Protein AF-A0A257AEK7-F1 (afdb_monomer_lite)

Structure (mmCIF, N/CA/C/O backbone):
data_AF-A0A257AEK7-F1
#
_entry.id   AF-A0A257AEK7-F1
#
loop_
_atom_site.group_PDB
_atom_site.id
_atom_site.type_symbol
_atom_site.label_atom_id
_atom_site.label_alt_id
_atom_site.label_comp_id
_atom_site.label_asym_id
_atom_site.label_entity_id
_atom_site.label_seq_id
_atom_site.pdbx_PDB_ins_code
_atom_site.Cartn_x
_atom_site.Cartn_y
_atom_site.Cartn_z
_atom_site.occupancy
_atom_site.B_iso_or_equiv
_atom_site.auth_seq_id
_atom_site.auth_comp_id
_atom_site.auth_asym_id
_atom_site.auth_atom_id
_atom_site.pdbx_PDB_model_num
ATOM 1 N N . MET A 1 1 ? -19.023 12.090 63.542 1.00 35.06 1 MET A N 1
ATOM 2 C CA . MET A 1 1 ? -19.503 11.830 62.171 1.00 35.06 1 MET A CA 1
ATOM 3 C C . MET A 1 1 ? -18.364 12.236 61.252 1.00 35.06 1 MET A C 1
ATOM 5 O O . MET A 1 1 ? -18.124 13.421 61.085 1.00 35.06 1 MET A O 1
ATOM 9 N N . ASP A 1 2 ? -17.548 11.264 60.850 1.00 31.89 2 ASP A N 1
ATOM 10 C CA . ASP A 1 2 ? -16.246 11.489 60.212 1.00 31.89 2 ASP A CA 1
ATOM 11 C C . ASP A 1 2 ? -16.423 11.431 58.687 1.00 31.89 2 ASP A C 1
ATOM 13 O O . ASP A 1 2 ? -16.509 10.355 58.096 1.00 31.89 2 ASP A O 1
ATOM 17 N N . LEU A 1 3 ? -16.593 12.597 58.059 1.00 28.58 3 LEU A N 1
ATOM 18 C CA . LEU A 1 3 ? -16.680 12.725 56.603 1.00 28.58 3 LEU A CA 1
ATOM 19 C C . LEU A 1 3 ? -15.261 12.710 56.028 1.00 28.58 3 LEU A C 1
ATOM 21 O O . LEU A 1 3 ? -14.618 13.749 55.886 1.00 28.58 3 LEU A O 1
ATOM 25 N N . ARG A 1 4 ? -14.765 11.518 55.683 1.00 31.47 4 ARG A N 1
ATOM 26 C CA . ARG A 1 4 ? -13.506 11.377 54.944 1.00 31.47 4 ARG A CA 1
ATOM 27 C C . ARG A 1 4 ? -13.743 11.622 53.458 1.00 31.47 4 ARG A C 1
ATOM 29 O O . ARG A 1 4 ? -14.285 10.772 52.755 1.00 31.47 4 ARG A O 1
ATOM 36 N N . TYR A 1 5 ? -13.301 12.779 52.978 1.00 42.50 5 TYR A N 1
ATOM 37 C CA . TYR A 1 5 ? -13.168 13.048 51.551 1.00 42.50 5 TYR A CA 1
ATOM 38 C C . TYR A 1 5 ? -12.008 12.217 50.990 1.00 42.50 5 TYR A C 1
ATOM 40 O O . TYR A 1 5 ? -10.838 12.501 51.243 1.00 42.50 5 TYR A O 1
ATOM 48 N N . VAL A 1 6 ? -12.332 11.166 50.240 1.00 44.56 6 VAL A N 1
ATOM 49 C CA . VAL A 1 6 ? -11.357 10.395 49.465 1.00 44.56 6 VAL A CA 1
ATOM 50 C C . VAL A 1 6 ? -11.490 10.852 48.021 1.00 44.56 6 VAL A C 1
ATOM 52 O O . VAL A 1 6 ? -12.466 10.504 47.367 1.00 44.56 6 VAL A O 1
ATOM 55 N N . SER A 1 7 ? -10.527 11.635 47.525 1.00 41.44 7 SER A N 1
ATOM 56 C CA . SER A 1 7 ? -10.420 11.933 46.090 1.00 41.44 7 SER A CA 1
ATOM 57 C C . SER A 1 7 ? -10.149 10.616 45.355 1.00 41.44 7 SER A C 1
ATOM 59 O O . SER A 1 7 ? -9.045 10.070 45.486 1.00 41.44 7 SER A O 1
ATOM 61 N N . PRO A 1 8 ? -11.127 10.022 44.651 1.00 50.75 8 PRO A N 1
ATOM 62 C CA . PRO A 1 8 ? -10.950 8.683 44.145 1.00 50.75 8 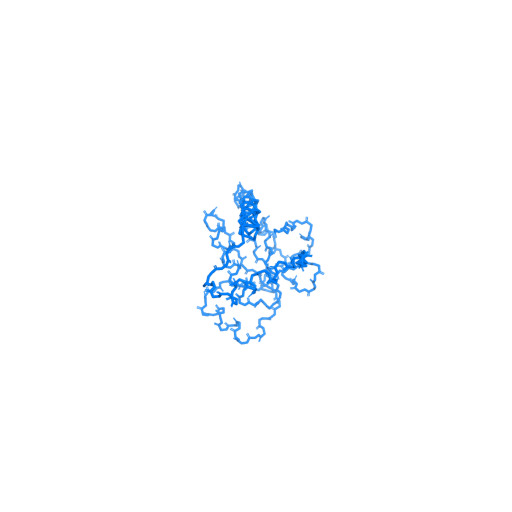PRO A CA 1
ATOM 63 C C . PRO A 1 8 ? -10.257 8.759 42.788 1.00 50.75 8 PRO A C 1
ATOM 65 O O . PRO A 1 8 ? -10.665 9.477 41.876 1.00 50.75 8 PRO A O 1
ATOM 68 N N . SER A 1 9 ? -9.201 7.968 42.630 1.00 61.03 9 SER A N 1
ATOM 69 C CA . SER A 1 9 ? -8.634 7.662 41.318 1.00 61.03 9 SER A CA 1
ATOM 70 C C . SER A 1 9 ? -9.755 7.108 40.423 1.00 61.03 9 SER A C 1
ATOM 72 O O . SER A 1 9 ? -10.498 6.238 40.874 1.00 61.03 9 SER A O 1
ATOM 74 N N . ARG A 1 10 ? -9.867 7.569 39.165 1.00 62.06 10 ARG A N 1
ATOM 75 C CA . ARG A 1 10 ? -10.981 7.271 38.228 1.00 62.06 10 ARG A CA 1
ATOM 76 C C . ARG A 1 10 ? -11.423 5.793 38.184 1.00 62.06 10 ARG A C 1
ATOM 78 O O . ARG A 1 10 ? -12.615 5.526 38.101 1.00 62.06 10 ARG A O 1
ATOM 85 N N . LYS A 1 11 ? -10.490 4.839 38.320 1.00 61.19 11 LYS A N 1
ATOM 86 C CA . LYS A 1 11 ? -10.780 3.391 38.400 1.00 61.19 11 LYS A CA 1
ATOM 87 C C . LYS A 1 11 ? -11.615 2.982 39.623 1.00 61.19 11 LYS A C 1
ATOM 89 O O . LYS A 1 11 ? -12.524 2.174 39.482 1.00 61.19 11 LYS A O 1
ATOM 94 N N . ARG A 1 12 ? -11.360 3.563 40.802 1.00 68.56 12 ARG A N 1
ATOM 95 C CA . ARG A 1 12 ? -12.003 3.151 42.065 1.00 68.56 12 ARG A CA 1
ATOM 96 C C . ARG A 1 12 ? -13.488 3.497 42.119 1.00 68.56 12 ARG A C 1
ATOM 98 O O . ARG A 1 12 ? -14.249 2.756 42.722 1.00 68.56 12 ARG A O 1
ATOM 105 N N . VAL A 1 13 ? -13.906 4.601 41.494 1.00 73.44 13 VAL A N 1
ATOM 106 C CA . VAL A 1 13 ? -1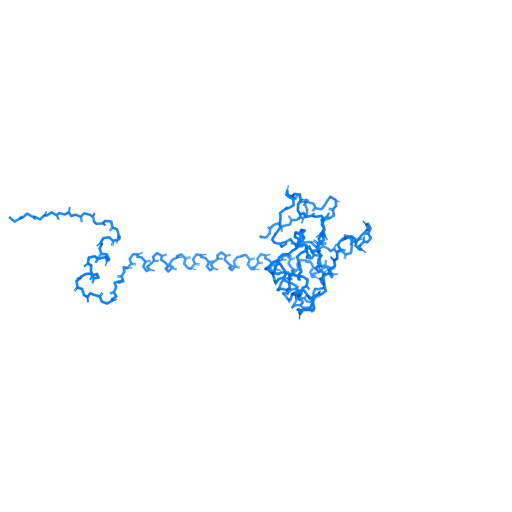5.328 5.002 41.458 1.00 73.44 13 VAL A CA 1
ATOM 107 C C . VAL A 1 13 ? -16.143 4.018 40.634 1.00 73.44 13 VAL A C 1
ATOM 109 O O . VAL A 1 13 ? -17.210 3.590 41.054 1.00 73.44 13 VAL A O 1
ATOM 112 N N . ARG A 1 14 ? -15.619 3.639 39.468 1.00 70.62 14 ARG A N 1
ATOM 113 C CA . ARG A 1 14 ? -16.290 2.720 38.552 1.00 70.62 14 ARG A CA 1
ATOM 114 C C . ARG A 1 14 ? -16.425 1.323 39.156 1.00 70.62 14 ARG A C 1
ATOM 116 O O . ARG A 1 14 ? -17.490 0.726 39.077 1.00 70.62 14 ARG A O 1
ATOM 123 N N . GLU A 1 15 ? -15.372 0.849 39.810 1.00 74.94 15 GLU A N 1
ATOM 124 C CA . GLU A 1 15 ? -15.345 -0.441 40.505 1.00 74.94 15 GLU A CA 1
ATOM 125 C C . GLU A 1 15 ? -16.268 -0.451 41.738 1.00 74.94 15 GLU A C 1
ATOM 127 O O . GLU A 1 15 ? -17.007 -1.405 41.956 1.00 74.94 15 GLU A O 1
ATOM 132 N N . TYR A 1 16 ? -16.313 0.650 42.496 1.00 76.44 16 TYR A N 1
ATOM 133 C CA . TYR A 1 16 ? -17.238 0.821 43.620 1.00 76.44 16 TYR A CA 1
ATOM 134 C C . TYR A 1 16 ? -18.711 0.823 43.184 1.00 76.44 16 TYR A C 1
ATOM 136 O O . TYR A 1 16 ? -19.527 0.137 43.794 1.00 76.44 16 TYR A O 1
ATOM 144 N N . LEU A 1 17 ? -19.051 1.558 42.120 1.00 75.81 17 LEU A N 1
ATOM 145 C CA . LEU A 1 17 ? -20.417 1.606 41.586 1.00 75.81 17 LEU A CA 1
ATOM 146 C C . LEU A 1 17 ? -20.831 0.270 40.948 1.00 75.81 17 LEU A C 1
ATOM 148 O O . LEU A 1 17 ? -21.966 -0.158 41.133 1.00 75.81 17 LEU A O 1
ATOM 152 N N . GLY A 1 18 ? -19.908 -0.433 40.282 1.00 75.81 18 GLY A N 1
ATOM 153 C CA . GLY A 1 18 ? -20.148 -1.802 39.812 1.00 75.81 18 GLY A CA 1
ATOM 154 C C . GLY A 1 18 ? -20.449 -2.769 40.964 1.00 75.81 18 GLY A C 1
ATOM 155 O O . GLY A 1 18 ? -21.414 -3.524 40.902 1.00 75.81 18 GLY A O 1
ATOM 156 N N . ASN A 1 19 ? -19.702 -2.677 42.070 1.00 79.69 19 ASN A N 1
ATOM 157 C CA . ASN A 1 19 ? -19.928 -3.494 43.271 1.00 79.69 19 ASN A CA 1
ATOM 158 C C . ASN A 1 19 ? -21.229 -3.159 44.026 1.00 79.69 19 ASN A C 1
ATOM 160 O O . ASN A 1 19 ? -21.676 -3.957 44.846 1.00 79.69 19 ASN A O 1
ATOM 164 N N . LEU A 1 20 ? -21.848 -2.005 43.756 1.00 84.06 20 LEU A N 1
ATOM 165 C CA . LEU A 1 20 ? -23.174 -1.634 44.266 1.00 84.06 20 LEU A CA 1
ATOM 166 C C . LEU A 1 20 ? -24.327 -2.202 43.418 1.00 84.06 20 LEU A C 1
ATOM 168 O O . LEU A 1 20 ? -25.488 -1.923 43.711 1.00 84.06 20 LEU A O 1
ATOM 172 N N . GLY A 1 21 ? -24.023 -3.004 42.392 1.00 80.12 21 GLY A N 1
ATOM 173 C CA . GLY A 1 21 ? -25.020 -3.632 41.525 1.00 80.12 21 GLY A CA 1
ATOM 174 C C . GLY A 1 21 ? -25.441 -2.772 40.334 1.00 80.12 21 GLY A C 1
ATOM 175 O O . GLY A 1 21 ? -26.484 -3.033 39.746 1.00 80.12 21 GLY A O 1
ATOM 176 N N . CYS A 1 22 ? -24.672 -1.739 39.969 1.00 79.38 22 CYS A N 1
ATOM 177 C CA . CYS A 1 22 ? -24.900 -1.035 38.708 1.00 79.38 22 CYS A CA 1
ATOM 178 C C . CYS A 1 22 ? -24.446 -1.900 37.522 1.00 79.38 22 CYS A C 1
ATOM 180 O O . CYS A 1 22 ? -23.261 -2.215 37.415 1.00 79.38 22 CYS A O 1
ATOM 182 N N . ASP A 1 23 ? -25.356 -2.202 36.592 1.00 77.06 23 ASP A N 1
ATOM 183 C CA . ASP A 1 23 ? -25.047 -2.983 35.382 1.00 77.06 23 ASP A CA 1
ATOM 184 C C . ASP A 1 23 ? -24.141 -2.226 34.394 1.00 77.06 23 ASP A C 1
ATOM 186 O O . ASP A 1 23 ? -23.308 -2.817 33.707 1.00 77.06 23 ASP A O 1
ATOM 190 N N . VAL A 1 24 ? -24.282 -0.896 34.324 1.00 75.06 24 VAL A N 1
ATOM 191 C CA . VAL A 1 24 ? -23.479 -0.017 33.464 1.00 75.06 24 VAL A CA 1
ATOM 192 C C . VAL A 1 24 ? -23.115 1.250 34.229 1.00 75.06 24 VAL A C 1
ATOM 194 O O . VAL A 1 24 ? -23.974 1.921 34.798 1.00 75.06 24 VAL A O 1
ATOM 197 N N . VAL A 1 25 ? -21.834 1.615 34.203 1.00 77.88 25 VAL A N 1
ATOM 198 C CA . VAL A 1 25 ? -21.332 2.861 34.791 1.00 77.88 25 VAL A CA 1
ATOM 199 C C . VAL A 1 25 ? -20.781 3.740 33.674 1.00 77.88 25 VAL A C 1
ATOM 201 O O . VAL A 1 25 ? -19.741 3.432 33.096 1.00 77.88 25 VAL A O 1
ATOM 204 N N . ILE A 1 26 ? -21.473 4.843 33.379 1.00 77.25 26 ILE A N 1
ATOM 205 C CA . ILE A 1 26 ? -21.053 5.831 32.378 1.00 77.25 26 ILE A CA 1
ATOM 206 C C . ILE A 1 26 ? -20.441 7.028 33.102 1.00 77.25 26 ILE A C 1
ATOM 208 O O . ILE A 1 26 ? -21.120 7.751 33.830 1.00 77.25 26 ILE A O 1
ATOM 212 N N . SER A 1 27 ? -19.150 7.269 32.885 1.00 80.12 27 SER A N 1
ATOM 213 C CA . SER A 1 27 ? -18.504 8.501 33.333 1.00 80.12 27 SER A CA 1
ATOM 214 C C . SER A 1 27 ? -18.662 9.567 32.256 1.00 80.12 27 SER A C 1
ATOM 216 O O . SER A 1 27 ? -18.177 9.397 31.137 1.00 80.12 27 SER A O 1
ATOM 218 N N . ALA A 1 28 ? -19.298 10.693 32.593 1.00 82.69 28 ALA A N 1
ATOM 219 C CA . ALA A 1 28 ? -19.435 11.823 31.672 1.00 82.69 28 ALA A CA 1
ATOM 220 C C . ALA A 1 28 ? -18.065 12.318 31.183 1.00 82.69 28 ALA A C 1
ATOM 222 O O . ALA A 1 28 ? -17.885 12.588 30.001 1.00 82.69 28 ALA A O 1
ATOM 223 N N . SER A 1 29 ? -17.073 12.365 32.078 1.00 82.81 29 SER A N 1
ATOM 224 C CA . SER A 1 29 ? -15.710 12.774 31.724 1.00 82.81 29 SER A CA 1
ATOM 225 C C . SER A 1 29 ? -14.995 11.774 30.805 1.00 82.81 29 SER A C 1
ATOM 227 O O . SER A 1 29 ? -14.256 12.197 29.922 1.00 8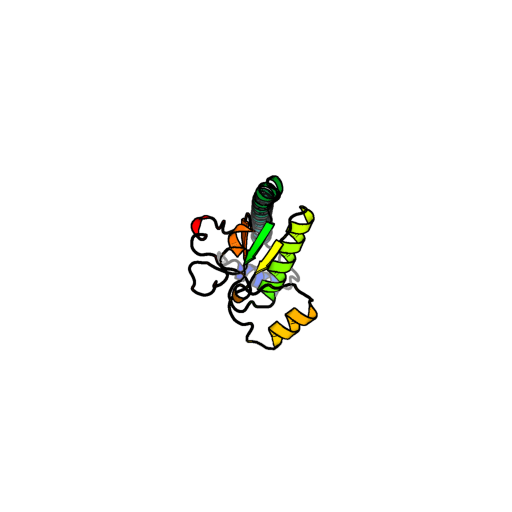2.81 29 SER A O 1
ATOM 229 N N . GLU A 1 30 ? -15.224 10.468 30.978 1.00 80.56 30 GLU A N 1
ATOM 230 C CA . GLU A 1 30 ? -14.637 9.408 30.140 1.00 80.56 30 GLU A CA 1
ATOM 231 C C . GLU A 1 30 ? -15.297 9.396 28.761 1.00 80.56 30 GLU A C 1
ATOM 233 O O . GLU A 1 30 ? -14.611 9.516 27.753 1.00 80.56 30 GLU A O 1
ATOM 238 N N . THR A 1 31 ? -16.630 9.402 28.726 1.00 86.81 31 THR A N 1
ATOM 239 C CA . THR A 1 31 ? -17.424 9.422 27.489 1.00 86.81 31 THR A CA 1
ATOM 240 C C . THR A 1 31 ? -17.125 10.665 26.657 1.00 86.81 31 THR A C 1
ATOM 242 O O . THR A 1 31 ? -16.919 10.567 25.450 1.00 86.81 31 THR A O 1
ATOM 245 N N . LEU A 1 32 ? -17.046 11.837 27.299 1.00 91.12 32 LEU A N 1
ATOM 246 C CA . LEU A 1 32 ? -16.673 13.075 26.620 1.00 91.12 32 LEU A CA 1
ATOM 247 C C . LEU A 1 32 ? -15.234 13.014 26.099 1.00 91.12 32 LEU A C 1
ATOM 249 O O . LEU A 1 32 ? -14.991 13.424 24.970 1.00 91.12 32 LEU A O 1
ATOM 253 N N . SER A 1 33 ? -14.293 12.479 26.884 1.00 92.62 33 SER A N 1
ATOM 254 C CA . SER A 1 33 ? -12.901 12.328 26.440 1.00 92.62 33 SER A CA 1
ATOM 255 C C . SER A 1 33 ? -12.804 11.412 25.221 1.00 92.62 33 SER A C 1
ATOM 257 O O . SER A 1 33 ? -12.164 11.778 24.243 1.00 92.62 33 SER A O 1
ATOM 259 N N . GLU A 1 34 ? -13.477 10.259 25.233 1.00 88.81 34 GLU A N 1
ATOM 260 C CA . GLU A 1 34 ? -13.497 9.340 24.092 1.00 88.81 34 GLU A CA 1
ATOM 261 C C . GLU A 1 34 ? -14.184 9.942 22.862 1.00 88.81 34 GLU A C 1
ATOM 263 O O . GLU A 1 34 ? -13.735 9.726 21.740 1.00 88.81 34 GLU A O 1
ATOM 268 N N . ALA A 1 35 ? -15.279 10.684 23.045 1.00 92.19 35 ALA A N 1
ATOM 269 C CA . ALA A 1 35 ? -15.956 11.364 21.944 1.00 92.19 35 ALA A CA 1
ATOM 270 C C . ALA A 1 35 ? -15.050 12.429 21.309 1.00 92.19 35 ALA A C 1
ATOM 272 O O . ALA A 1 35 ? -14.916 12.476 20.088 1.00 92.19 35 ALA A O 1
ATOM 273 N N . VAL A 1 36 ? -14.375 13.237 22.133 1.00 95.12 36 VAL A N 1
ATOM 274 C CA . VAL A 1 36 ? -13.406 14.234 21.659 1.00 95.12 36 VAL A CA 1
ATOM 275 C C . VAL A 1 36 ? -12.234 13.560 20.946 1.00 95.12 36 VAL A C 1
ATOM 277 O O . VAL A 1 36 ? -11.866 14.002 19.861 1.00 95.12 36 VAL A O 1
ATOM 280 N N . LEU A 1 37 ? -11.670 12.482 21.504 1.00 94.44 37 LEU A N 1
ATOM 281 C CA . LEU A 1 37 ? -10.579 11.736 20.869 1.00 94.44 37 LEU A CA 1
ATOM 282 C C . LEU A 1 37 ? -10.995 11.176 19.505 1.00 94.44 37 LEU A C 1
ATOM 284 O O . LEU A 1 37 ? -10.273 11.380 18.533 1.00 94.44 37 LEU A O 1
ATOM 288 N N . ARG A 1 38 ? -12.186 10.574 19.401 1.00 92.38 38 ARG A N 1
ATOM 289 C CA . ARG A 1 38 ? -12.725 10.065 18.130 1.00 92.38 38 ARG A CA 1
ATOM 290 C C . ARG A 1 38 ? -12.878 11.160 17.076 1.00 92.38 38 ARG A C 1
ATOM 292 O O . ARG A 1 38 ? -12.515 10.955 15.919 1.00 92.38 38 ARG A O 1
ATOM 299 N N . GLU A 1 39 ? -13.388 12.331 17.454 1.00 94.75 39 GLU A N 1
ATOM 300 C CA . GLU A 1 39 ? -13.502 13.453 16.514 1.00 94.75 39 GLU A CA 1
ATOM 301 C C . GLU A 1 39 ? -12.129 13.971 16.072 1.00 94.75 39 GLU A C 1
ATOM 303 O O . GLU A 1 39 ? -11.916 14.260 14.893 1.00 94.75 39 GLU A O 1
ATOM 308 N N . VAL A 1 40 ? -11.162 14.023 16.987 1.00 95.25 40 VAL A N 1
ATOM 309 C CA . VAL A 1 40 ? -9.782 14.388 16.660 1.00 95.25 40 VAL A CA 1
ATOM 310 C C . VAL A 1 40 ? -9.164 13.375 15.686 1.00 95.25 40 VAL A C 1
ATOM 312 O O . VAL A 1 40 ? -8.660 13.779 14.636 1.00 95.25 40 VAL A O 1
ATOM 315 N N . GLU A 1 41 ? -9.255 12.072 15.962 1.00 93.81 41 GLU A N 1
ATOM 316 C CA . GLU A 1 41 ? -8.776 10.993 15.080 1.00 93.81 41 GLU A CA 1
ATOM 317 C C . GLU A 1 41 ? -9.408 11.060 13.684 1.00 93.81 41 GLU A C 1
ATOM 319 O O . GLU A 1 41 ? -8.721 10.924 12.663 1.00 93.81 41 GLU A O 1
ATOM 324 N N . LYS A 1 42 ? -10.711 11.343 13.615 1.00 93.50 42 LYS A N 1
ATOM 325 C CA . LYS A 1 42 ? -11.440 11.514 12.355 1.00 93.50 42 LYS A CA 1
ATOM 326 C C . LYS A 1 42 ? -10.933 12.714 11.557 1.00 93.50 42 LYS A C 1
ATOM 328 O O . LYS A 1 42 ? -10.790 12.624 10.332 1.00 93.50 42 LYS A O 1
ATOM 333 N N . ILE A 1 43 ? -10.624 13.826 12.226 1.00 93.69 43 ILE A N 1
ATOM 334 C CA . ILE A 1 43 ? -10.024 15.005 11.590 1.00 93.69 43 ILE A CA 1
ATOM 335 C C . ILE A 1 43 ? -8.640 14.664 11.029 1.00 93.69 43 ILE A C 1
ATOM 337 O O . ILE A 1 43 ? -8.353 15.026 9.884 1.00 93.69 43 ILE A O 1
ATOM 341 N N . TYR A 1 44 ? -7.797 13.961 11.791 1.00 92.56 44 TYR A N 1
ATOM 342 C CA . TYR A 1 44 ? -6.477 13.526 11.320 1.00 92.56 44 TYR A CA 1
ATOM 343 C C . TYR A 1 44 ? -6.588 12.618 10.092 1.00 92.56 44 TYR A C 1
ATOM 345 O O . TYR A 1 44 ? -5.979 12.904 9.061 1.00 92.56 44 TYR A O 1
ATOM 353 N N . SER A 1 45 ? -7.444 11.599 10.158 1.00 91.38 45 SER A N 1
ATOM 354 C CA . SER A 1 45 ? -7.671 10.657 9.055 1.00 91.38 45 SER A CA 1
ATOM 355 C C . SER A 1 45 ? -8.161 11.371 7.791 1.00 91.38 45 SER A C 1
ATOM 357 O O . SER A 1 45 ? -7.632 11.162 6.700 1.00 91.38 45 SER A O 1
ATOM 359 N N . SER A 1 46 ? -9.105 12.306 7.941 1.00 92.69 46 SER A N 1
ATOM 360 C CA . SER A 1 46 ? -9.624 13.114 6.829 1.00 92.69 46 SER A CA 1
ATOM 361 C C . SER A 1 46 ? -8.552 14.012 6.202 1.00 92.69 46 SER A C 1
ATOM 363 O O . SER A 1 46 ? -8.555 14.242 4.992 1.00 92.69 46 SER A O 1
ATOM 365 N N . ARG A 1 47 ? -7.626 14.547 7.007 1.00 92.25 47 ARG A N 1
ATOM 366 C CA . ARG A 1 47 ? -6.499 15.347 6.504 1.00 92.25 47 ARG A CA 1
ATOM 367 C C . ARG A 1 47 ? -5.506 14.488 5.728 1.00 92.25 47 ARG A C 1
ATOM 369 O O . ARG A 1 47 ? -5.083 14.914 4.654 1.00 92.25 47 ARG A O 1
ATOM 376 N N . ASN A 1 48 ? -5.173 13.304 6.236 1.00 89.56 48 ASN A N 1
ATOM 377 C CA . ASN A 1 48 ? -4.255 12.381 5.570 1.00 89.56 48 ASN A CA 1
ATOM 378 C C . ASN A 1 48 ? -4.832 11.898 4.234 1.00 89.56 48 ASN A C 1
ATOM 380 O O . ASN A 1 48 ? -4.139 11.967 3.223 1.00 89.56 48 ASN A O 1
ATOM 384 N N . ALA A 1 49 ? -6.121 11.545 4.196 1.00 90.75 49 ALA A N 1
ATOM 385 C CA . ALA A 1 49 ? -6.807 11.161 2.962 1.00 90.75 49 ALA A CA 1
ATOM 386 C C . ALA A 1 49 ? -6.748 12.268 1.893 1.00 90.75 49 ALA A C 1
ATOM 388 O O . ALA A 1 49 ? -6.324 12.020 0.769 1.00 90.75 49 ALA A O 1
ATOM 389 N N . ARG A 1 50 ? -7.066 13.520 2.256 1.00 92.62 50 ARG A N 1
ATOM 390 C CA . ARG A 1 50 ? -6.969 14.669 1.331 1.00 92.62 50 ARG A CA 1
ATOM 391 C C . ARG A 1 50 ? -5.538 14.951 0.873 1.00 92.62 50 ARG A C 1
ATOM 393 O O . ARG A 1 50 ? -5.319 15.441 -0.233 1.00 92.62 50 ARG A O 1
ATOM 400 N N . ARG A 1 51 ? -4.548 14.714 1.739 1.00 92.19 51 ARG A N 1
ATOM 401 C CA . ARG A 1 51 ? -3.131 14.865 1.383 1.00 92.19 51 ARG A CA 1
ATOM 402 C C . ARG A 1 51 ? -2.721 13.812 0.356 1.00 92.19 51 ARG A C 1
ATOM 404 O O . ARG A 1 51 ? -2.070 14.172 -0.622 1.00 92.19 51 ARG A O 1
ATOM 411 N N . LEU A 1 52 ? -3.122 12.561 0.571 1.00 91.06 52 LEU A N 1
ATOM 412 C CA . LEU A 1 52 ? -2.887 11.461 -0.357 1.00 91.06 52 LEU A CA 1
ATOM 413 C C . LEU A 1 52 ? -3.556 11.726 -1.706 1.00 91.06 52 LEU A C 1
ATOM 415 O O . LEU A 1 52 ? -2.884 11.694 -2.730 1.00 91.06 52 LEU A O 1
ATOM 419 N N . GLU A 1 53 ? -4.839 12.088 -1.696 1.00 92.94 53 GLU A N 1
ATOM 420 C CA . GLU A 1 53 ? -5.598 12.453 -2.896 1.00 92.94 53 GLU A CA 1
ATOM 421 C C . GLU A 1 53 ? -4.880 13.541 -3.703 1.00 92.94 53 GLU A C 1
ATOM 423 O O . GLU A 1 53 ? -4.686 13.398 -4.906 1.00 92.94 53 GLU A O 1
ATOM 428 N N . ARG A 1 54 ? -4.378 14.595 -3.047 1.00 91.69 54 ARG A N 1
ATOM 429 C CA . ARG A 1 54 ? -3.612 15.651 -3.725 1.00 91.69 54 ARG A CA 1
ATOM 430 C C . ARG A 1 54 ? -2.347 15.120 -4.405 1.00 91.69 54 ARG A C 1
ATOM 432 O O . ARG A 1 54 ? -2.026 15.551 -5.509 1.00 91.69 54 ARG A O 1
ATOM 439 N N . ILE A 1 55 ? -1.611 14.224 -3.749 1.00 89.69 55 ILE A N 1
ATOM 440 C CA . ILE A 1 55 ? -0.394 13.622 -4.315 1.00 89.69 55 ILE A CA 1
ATOM 441 C C . ILE A 1 55 ? -0.745 12.764 -5.532 1.00 89.69 55 ILE A C 1
ATOM 443 O O . ILE A 1 55 ? -0.097 12.894 -6.569 1.00 89.69 55 ILE A O 1
ATOM 447 N N . ILE A 1 56 ? -1.794 11.948 -5.426 1.00 92.31 56 ILE A N 1
ATOM 448 C CA . ILE A 1 56 ? -2.305 11.119 -6.522 1.00 92.31 56 ILE A CA 1
ATOM 449 C C . ILE A 1 56 ? -2.704 12.000 -7.713 1.00 92.31 56 ILE A C 1
ATOM 451 O O . ILE A 1 56 ? -2.218 11.785 -8.822 1.00 92.31 56 ILE A O 1
ATOM 455 N N . MET A 1 57 ? -3.497 13.049 -7.479 1.00 90.25 57 MET A N 1
ATOM 456 C CA . MET A 1 57 ? -3.955 13.977 -8.520 1.00 90.25 57 MET A CA 1
ATOM 457 C C . MET A 1 57 ? -2.808 14.682 -9.244 1.00 90.25 57 MET A C 1
ATOM 459 O O . MET A 1 57 ? -2.850 14.852 -10.463 1.00 90.25 57 MET A O 1
ATOM 463 N N . ASN A 1 58 ? -1.754 15.064 -8.520 1.00 88.44 58 ASN A N 1
ATOM 464 C CA . ASN A 1 58 ? -0.577 15.672 -9.135 1.00 88.44 58 ASN A CA 1
ATOM 465 C C . ASN A 1 58 ? 0.090 14.722 -10.141 1.00 88.44 58 ASN A C 1
ATOM 467 O O . ASN A 1 58 ? 0.536 15.163 -11.198 1.00 88.44 58 ASN A O 1
ATOM 471 N N . VAL A 1 59 ? 0.138 13.423 -9.847 1.00 85.69 59 VAL A N 1
ATOM 472 C CA . VAL A 1 59 ? 0.721 12.424 -10.754 1.00 85.69 59 VAL A CA 1
ATOM 473 C C . VAL A 1 59 ? -0.231 12.084 -11.903 1.00 85.69 59 VAL A C 1
ATOM 475 O O . VAL A 1 59 ? 0.221 11.984 -13.045 1.00 85.69 59 VAL A O 1
ATOM 478 N N . ALA A 1 60 ? -1.537 11.993 -11.633 1.00 86.75 60 ALA A N 1
ATOM 479 C CA . ALA A 1 60 ? -2.563 11.820 -12.664 1.00 86.75 60 ALA A CA 1
ATOM 480 C C . ALA A 1 60 ? -2.492 12.933 -13.721 1.00 86.75 60 ALA A C 1
ATOM 482 O O . ALA A 1 60 ? -2.540 12.667 -14.919 1.00 86.75 60 ALA A O 1
ATOM 483 N N . SER A 1 61 ? -2.281 14.183 -13.289 1.00 86.31 61 SER A N 1
ATOM 484 C CA . SER A 1 61 ? -2.240 15.354 -14.179 1.00 86.31 61 SER A CA 1
ATOM 485 C C . SER A 1 61 ? -1.140 15.312 -15.248 1.00 86.31 61 SER A C 1
ATOM 487 O O . SER A 1 61 ? -1.239 16.001 -16.261 1.00 86.31 61 SER A O 1
ATOM 489 N N . VAL A 1 62 ? -0.101 14.495 -15.047 1.00 86.00 62 VAL A N 1
ATOM 490 C CA . VAL A 1 62 ? 1.010 14.312 -15.994 1.00 86.00 62 VAL A CA 1
ATOM 491 C C . VAL A 1 62 ? 0.978 12.950 -16.691 1.00 86.00 62 VAL A C 1
ATOM 493 O O . VAL A 1 62 ? 1.988 12.545 -17.271 1.00 86.00 62 VAL A O 1
ATOM 496 N N . ASN A 1 63 ? -0.156 12.242 -16.616 1.00 82.06 63 ASN A N 1
ATOM 497 C CA . ASN A 1 63 ? -0.342 10.881 -17.122 1.00 82.06 63 ASN A CA 1
ATOM 498 C C . ASN A 1 63 ? 0.785 9.934 -16.665 1.00 82.06 63 ASN A C 1
ATOM 500 O O . ASN A 1 63 ? 1.433 9.250 -17.461 1.00 82.06 63 ASN A O 1
ATOM 504 N N . GLY A 1 64 ? 1.120 10.012 -15.373 1.00 82.69 64 GLY A N 1
ATOM 505 C CA . GLY A 1 64 ? 2.233 9.289 -14.775 1.00 82.69 64 GLY A CA 1
ATOM 506 C C . GLY A 1 64 ? 1.840 7.935 -14.195 1.00 82.69 64 GLY A C 1
ATOM 507 O O . GLY A 1 64 ? 0.771 7.797 -13.617 1.00 82.69 64 GLY A O 1
ATOM 508 N N . ARG A 1 65 ? 2.754 6.961 -14.268 1.00 90.38 65 ARG A N 1
ATOM 509 C CA . ARG A 1 65 ? 2.631 5.646 -13.617 1.00 90.38 65 ARG A CA 1
ATOM 510 C C . ARG A 1 65 ? 3.243 5.659 -12.212 1.00 90.38 65 ARG A C 1
ATOM 512 O O . ARG A 1 65 ? 4.274 6.315 -12.003 1.00 90.38 65 ARG A O 1
ATOM 519 N N . PHE A 1 66 ? 2.662 4.913 -11.273 1.00 92.56 66 PHE A N 1
ATOM 520 C CA . PHE A 1 66 ? 3.229 4.692 -9.933 1.00 92.56 66 PHE A CA 1
ATOM 521 C C . PHE A 1 66 ? 4.000 3.376 -9.840 1.00 92.56 66 PHE A C 1
ATOM 523 O O . PHE A 1 66 ? 3.547 2.345 -10.327 1.00 92.56 66 PHE A O 1
ATOM 530 N N . ALA A 1 67 ? 5.135 3.406 -9.148 1.00 92.75 67 ALA A N 1
ATOM 531 C CA . ALA A 1 67 ? 5.758 2.207 -8.601 1.00 92.75 67 ALA A CA 1
ATOM 532 C C . ALA A 1 67 ? 5.374 2.093 -7.122 1.00 92.75 67 ALA A C 1
ATOM 534 O O . ALA A 1 67 ? 5.679 2.989 -6.332 1.00 92.75 67 ALA A O 1
ATOM 535 N N . ILE A 1 68 ? 4.703 1.010 -6.748 1.00 93.19 68 ILE A N 1
ATOM 536 C CA . ILE A 1 68 ? 4.394 0.673 -5.359 1.00 93.19 68 ILE A CA 1
ATOM 537 C C . ILE A 1 68 ? 5.498 -0.260 -4.879 1.00 93.19 68 ILE A C 1
ATOM 539 O O . ILE A 1 68 ? 5.619 -1.368 -5.379 1.00 93.19 68 ILE A O 1
ATOM 543 N N . VAL A 1 69 ? 6.329 0.193 -3.950 1.00 90.75 69 VAL A N 1
ATOM 544 C CA . VAL A 1 69 ? 7.522 -0.520 -3.495 1.00 90.75 69 VAL A CA 1
ATOM 545 C C . VAL A 1 69 ? 7.309 -1.027 -2.075 1.00 90.75 69 VAL A C 1
ATOM 547 O O . VAL A 1 69 ? 6.975 -0.247 -1.181 1.00 90.75 69 VAL A O 1
ATOM 550 N N . MET A 1 70 ? 7.522 -2.324 -1.878 1.00 88.88 70 MET A N 1
ATOM 551 C CA . MET A 1 70 ? 7.482 -2.984 -0.569 1.00 88.88 70 MET A CA 1
ATOM 552 C C . MET A 1 70 ? 8.897 -3.281 -0.057 1.00 88.88 70 MET A C 1
ATOM 554 O O . MET A 1 70 ? 9.878 -3.157 -0.800 1.00 88.88 70 MET A O 1
ATOM 558 N N . HIS A 1 71 ? 9.006 -3.675 1.214 1.00 83.50 71 HIS A N 1
ATOM 559 C CA . HIS A 1 71 ? 10.251 -4.224 1.747 1.00 83.50 71 HIS A CA 1
ATOM 560 C C . HIS A 1 71 ? 10.599 -5.574 1.097 1.00 83.50 71 HIS A C 1
ATOM 562 O O . HIS A 1 71 ? 9.790 -6.204 0.410 1.00 83.50 71 HIS A O 1
ATOM 568 N N . ASP A 1 72 ? 11.833 -6.017 1.318 1.00 81.31 72 ASP A N 1
ATOM 569 C CA . ASP A 1 72 ? 12.308 -7.311 0.852 1.00 81.31 72 ASP A CA 1
ATOM 570 C C . ASP A 1 72 ? 11.570 -8.445 1.577 1.00 81.31 72 ASP A C 1
ATOM 572 O O . ASP A 1 72 ? 11.376 -8.374 2.791 1.00 81.31 72 ASP A O 1
ATOM 576 N N . ALA A 1 73 ? 11.187 -9.494 0.840 1.00 76.00 73 ALA A N 1
ATOM 577 C CA . ALA A 1 73 ? 10.371 -10.607 1.346 1.00 76.00 73 ALA A CA 1
ATOM 578 C C . ALA A 1 73 ? 9.064 -10.140 2.038 1.00 76.00 73 ALA A C 1
ATOM 580 O O . ALA A 1 73 ? 8.915 -10.317 3.249 1.00 76.00 73 ALA A O 1
ATOM 581 N N . PRO A 1 74 ? 8.117 -9.553 1.279 1.00 78.62 74 PRO A N 1
ATOM 582 C CA . PRO A 1 74 ? 6.896 -8.968 1.827 1.00 78.62 74 PRO A CA 1
ATOM 583 C C . PRO A 1 74 ? 6.025 -10.006 2.544 1.00 78.62 74 PRO A C 1
ATOM 585 O O . PRO A 1 74 ? 5.926 -11.171 2.131 1.00 78.62 74 PRO A O 1
ATOM 588 N N . ASP A 1 75 ? 5.382 -9.562 3.613 1.00 83.25 75 ASP A N 1
ATOM 589 C CA . ASP A 1 75 ? 4.377 -10.289 4.376 1.00 83.25 75 ASP A CA 1
ATOM 590 C C . ASP A 1 75 ? 2.946 -10.037 3.844 1.00 83.25 75 ASP A C 1
ATOM 592 O O . ASP A 1 75 ? 2.725 -9.187 2.969 1.00 83.25 75 ASP A O 1
ATOM 596 N N . PRO A 1 76 ? 1.953 -10.846 4.271 1.00 83.00 76 PRO A N 1
ATOM 597 C CA . PRO A 1 76 ? 0.579 -10.756 3.771 1.00 83.00 76 PRO A CA 1
ATOM 598 C C . PRO A 1 76 ? -0.075 -9.370 3.880 1.00 83.00 76 PRO A C 1
ATOM 600 O O . PRO A 1 76 ? -0.861 -8.994 3.011 1.00 83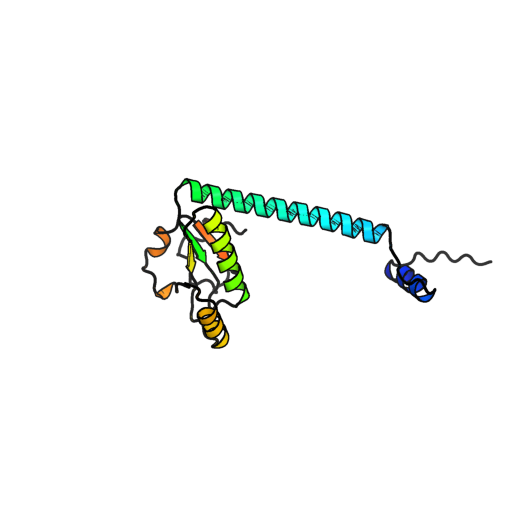.00 76 PRO A O 1
ATOM 603 N N . ASP A 1 77 ? 0.223 -8.611 4.927 1.00 85.50 77 ASP A N 1
ATOM 604 C CA . ASP A 1 77 ? -0.278 -7.260 5.188 1.00 85.50 77 ASP A CA 1
ATOM 605 C C . ASP A 1 77 ? 0.380 -6.201 4.303 1.00 85.50 77 ASP A C 1
ATOM 607 O O . ASP A 1 77 ? -0.338 -5.337 3.782 1.00 85.50 77 ASP A O 1
ATOM 611 N N . SER A 1 78 ? 1.684 -6.306 4.031 1.00 87.19 78 SER A N 1
ATOM 612 C CA . SER A 1 78 ? 2.340 -5.485 3.007 1.00 87.19 78 SER A CA 1
ATOM 613 C C . SER A 1 78 ? 1.712 -5.693 1.630 1.00 87.19 78 SER A C 1
ATOM 615 O O . SER A 1 78 ? 1.356 -4.725 0.949 1.00 87.19 78 SER A O 1
ATOM 617 N N . ILE A 1 79 ? 1.492 -6.955 1.242 1.00 87.38 79 ILE A N 1
ATOM 618 C CA . ILE A 1 79 ? 0.868 -7.310 -0.042 1.00 87.38 79 ILE A CA 1
ATOM 619 C C . ILE A 1 79 ? -0.563 -6.766 -0.107 1.00 87.38 79 ILE A C 1
ATOM 621 O O . ILE A 1 79 ? -0.925 -6.096 -1.076 1.00 87.38 79 ILE A O 1
ATOM 625 N N . ALA A 1 80 ? -1.371 -6.997 0.932 1.00 89.00 80 ALA A N 1
ATOM 626 C CA . ALA A 1 80 ? -2.750 -6.516 0.984 1.00 89.00 80 ALA A CA 1
ATOM 627 C C . ALA A 1 80 ? -2.828 -4.982 0.903 1.00 89.00 80 ALA A C 1
ATOM 629 O O . ALA A 1 80 ? -3.658 -4.437 0.170 1.00 89.00 80 ALA A O 1
ATOM 630 N N . SER A 1 81 ? -1.932 -4.280 1.598 1.00 92.06 81 SER A N 1
ATOM 631 C CA . SER A 1 81 ? -1.847 -2.817 1.567 1.00 92.06 81 SER A CA 1
ATOM 632 C C . SER A 1 81 ? -1.444 -2.298 0.183 1.00 92.06 81 SER A C 1
ATOM 634 O O . SER A 1 81 ? -2.029 -1.329 -0.308 1.00 92.06 81 SER A O 1
ATOM 636 N N . ALA A 1 82 ? -0.506 -2.969 -0.494 1.00 92.31 82 ALA A N 1
ATOM 637 C CA . ALA A 1 82 ? -0.109 -2.641 -1.862 1.00 92.31 82 ALA A CA 1
ATOM 638 C C . ALA A 1 82 ? -1.230 -2.844 -2.876 1.00 92.31 82 ALA A C 1
ATOM 640 O O . ALA A 1 82 ? -1.455 -1.982 -3.729 1.00 92.31 82 ALA A O 1
ATOM 641 N N . MET A 1 83 ? -1.987 -3.930 -2.748 1.00 92.00 83 MET A N 1
ATOM 642 C CA . MET A 1 83 ? -3.162 -4.170 -3.579 1.00 92.00 83 MET A CA 1
ATOM 643 C C . MET A 1 83 ? -4.254 -3.126 -3.348 1.00 92.00 83 MET A C 1
ATOM 645 O O . MET A 1 83 ? -4.796 -2.585 -4.312 1.00 92.00 83 MET A O 1
ATOM 649 N N . ALA A 1 84 ? -4.551 -2.809 -2.086 1.00 92.94 84 ALA A N 1
ATOM 650 C CA . ALA A 1 84 ? -5.531 -1.784 -1.746 1.00 92.94 84 ALA A CA 1
ATOM 651 C C . ALA A 1 84 ? -5.134 -0.428 -2.343 1.00 92.94 84 ALA A C 1
ATOM 653 O O . ALA A 1 84 ? -5.967 0.269 -2.923 1.00 92.94 84 ALA A O 1
ATOM 654 N N . PHE A 1 85 ? -3.850 -0.072 -2.270 1.00 94.38 85 PHE A N 1
ATOM 655 C CA . PHE A 1 85 ? -3.363 1.169 -2.854 1.00 94.38 85 PHE A CA 1
ATOM 656 C C . PHE A 1 85 ? -3.404 1.165 -4.390 1.00 94.38 85 PHE A C 1
ATOM 658 O O . PHE A 1 85 ? -3.845 2.152 -4.979 1.00 94.38 85 PHE A O 1
ATOM 665 N N . ARG A 1 86 ? -3.042 0.052 -5.047 1.00 94.06 86 ARG A N 1
ATOM 666 C CA . ARG A 1 86 ? -3.216 -0.134 -6.501 1.00 94.06 86 ARG A CA 1
ATOM 667 C C . ARG A 1 86 ? -4.669 0.098 -6.915 1.00 94.06 86 ARG A C 1
ATOM 669 O O . ARG A 1 86 ? -4.915 0.786 -7.900 1.00 94.06 86 ARG A O 1
ATOM 676 N N . GLU A 1 87 ? -5.629 -0.422 -6.156 1.00 93.75 87 GLU A N 1
ATOM 677 C CA . GLU A 1 87 ? -7.056 -0.243 -6.444 1.00 93.75 87 GLU A CA 1
ATOM 678 C C . GLU A 1 87 ? -7.517 1.211 -6.263 1.00 93.75 87 GLU A C 1
ATOM 680 O O . GLU A 1 87 ? -8.275 1.734 -7.079 1.00 93.75 87 GLU A O 1
ATOM 685 N N . ILE A 1 88 ? -6.995 1.914 -5.252 1.00 93.81 88 ILE A N 1
ATOM 686 C CA . ILE A 1 88 ? -7.222 3.358 -5.102 1.00 93.81 88 ILE A CA 1
ATOM 687 C C . ILE A 1 88 ? -6.705 4.107 -6.335 1.00 93.81 88 ILE A C 1
ATOM 689 O O . ILE A 1 88 ? -7.425 4.948 -6.861 1.00 93.81 88 ILE A O 1
ATOM 693 N N . LEU A 1 89 ? -5.496 3.802 -6.817 1.00 94.06 89 LEU A N 1
ATOM 694 C CA . LEU A 1 89 ? -4.914 4.448 -7.999 1.00 94.06 89 LEU A CA 1
ATOM 695 C C . LEU A 1 89 ? -5.718 4.175 -9.279 1.00 94.06 89 LEU A C 1
ATOM 697 O O . LEU A 1 89 ? -5.914 5.098 -10.070 1.00 94.06 89 LEU A O 1
ATOM 701 N N . LYS A 1 90 ? -6.252 2.958 -9.453 1.00 92.69 90 LYS A N 1
ATOM 702 C CA . LYS A 1 90 ? -7.138 2.628 -10.585 1.00 92.69 90 LYS A CA 1
ATOM 703 C C . LYS A 1 90 ? -8.386 3.510 -10.634 1.00 92.69 90 LYS A C 1
ATOM 705 O O . LYS A 1 90 ? -8.786 3.910 -11.721 1.00 92.69 90 LYS A O 1
ATOM 710 N N . ASN A 1 91 ? -8.963 3.878 -9.486 1.00 93.25 91 ASN A N 1
ATOM 711 C CA . ASN A 1 91 ? -10.109 4.802 -9.441 1.00 93.25 91 ASN A CA 1
ATOM 712 C C . ASN A 1 91 ? -9.777 6.209 -9.974 1.00 93.25 91 ASN A C 1
ATOM 714 O O . ASN A 1 91 ? -10.690 6.977 -10.274 1.00 93.25 91 ASN A O 1
ATOM 718 N N . TYR A 1 92 ? -8.490 6.542 -10.100 1.00 91.50 92 TYR A N 1
ATOM 719 C CA . TYR A 1 92 ? -7.992 7.780 -10.702 1.00 91.50 92 TYR A CA 1
ATOM 720 C C . TYR A 1 92 ? -7.393 7.573 -12.101 1.00 91.50 92 TYR A C 1
ATOM 722 O O . TYR A 1 92 ? -6.727 8.477 -12.600 1.00 91.50 92 TYR A O 1
ATOM 730 N N . ASP A 1 93 ? -7.620 6.410 -12.723 1.00 91.12 93 ASP A N 1
ATOM 731 C CA . ASP A 1 93 ? -7.077 6.028 -14.036 1.00 91.12 93 ASP A CA 1
ATOM 732 C C . ASP A 1 93 ? -5.536 6.028 -14.084 1.00 91.12 93 ASP A C 1
ATOM 734 O O . ASP A 1 93 ? -4.904 6.339 -15.091 1.00 91.12 93 ASP A O 1
ATOM 738 N N . ILE A 1 94 ? -4.903 5.699 -12.953 1.00 93.06 94 ILE A N 1
ATOM 739 C CA . ILE A 1 94 ? -3.448 5.654 -12.825 1.00 93.06 94 ILE A CA 1
ATOM 740 C C . ILE A 1 94 ? -2.968 4.206 -12.858 1.00 93.06 94 ILE A C 1
ATOM 742 O O . ILE A 1 94 ? -3.264 3.405 -11.967 1.00 93.06 94 ILE A O 1
ATOM 746 N N . GLU A 1 95 ? -2.135 3.889 -13.847 1.00 92.50 95 GLU A N 1
ATOM 747 C CA . GLU A 1 95 ? -1.416 2.621 -13.877 1.00 92.50 95 GLU A CA 1
ATOM 748 C C . GLU A 1 95 ? -0.400 2.524 -12.731 1.00 92.50 95 GLU A C 1
ATOM 750 O O . GLU A 1 95 ? 0.292 3.488 -12.375 1.00 92.50 95 GLU A O 1
ATOM 755 N N . SER A 1 96 ? -0.266 1.324 -12.170 1.00 93.88 96 SER A N 1
ATOM 756 C CA . SER A 1 96 ? 0.725 1.049 -11.136 1.00 93.88 96 SER A CA 1
ATOM 757 C C . SER A 1 96 ? 1.194 -0.398 -11.138 1.00 93.88 96 SER A C 1
ATOM 759 O O . SER A 1 96 ? 0.412 -1.309 -11.418 1.00 93.88 96 SER A O 1
ATOM 761 N N . ASP A 1 97 ? 2.467 -0.577 -10.786 1.00 93.38 97 ASP A N 1
ATOM 762 C CA . ASP A 1 97 ? 3.094 -1.882 -10.571 1.00 93.38 97 ASP A CA 1
ATOM 763 C C . ASP A 1 97 ? 3.502 -2.034 -9.114 1.00 93.38 97 ASP A C 1
ATOM 765 O O . ASP A 1 97 ? 3.989 -1.082 -8.497 1.00 93.38 97 ASP A O 1
ATOM 769 N N . ILE A 1 98 ? 3.327 -3.242 -8.584 1.00 92.62 98 ILE A N 1
ATOM 770 C CA . ILE A 1 98 ? 3.772 -3.601 -7.243 1.00 92.62 98 ILE A CA 1
ATOM 771 C C . ILE A 1 98 ? 5.133 -4.284 -7.373 1.00 92.62 98 ILE A C 1
ATOM 773 O O . ILE A 1 98 ? 5.257 -5.335 -7.997 1.00 92.62 98 ILE A O 1
ATOM 777 N N . ILE A 1 99 ? 6.156 -3.662 -6.797 1.00 90.88 99 ILE A N 1
ATOM 778 C CA . ILE A 1 99 ? 7.557 -4.048 -6.911 1.00 90.88 99 ILE A CA 1
ATOM 779 C C . ILE A 1 99 ? 8.079 -4.435 -5.531 1.00 90.88 99 ILE A C 1
ATOM 781 O O . ILE A 1 99 ? 7.883 -3.717 -4.548 1.00 90.88 99 ILE A O 1
ATOM 785 N N . TYR A 1 100 ? 8.784 -5.556 -5.465 1.00 88.19 100 TYR A N 1
ATOM 786 C CA . TYR A 1 100 ? 9.431 -6.031 -4.246 1.00 88.19 100 TYR A CA 1
ATOM 787 C C . TYR A 1 100 ? 10.886 -6.418 -4.517 1.00 88.19 100 TYR A C 1
ATOM 789 O O . TYR A 1 100 ? 11.296 -6.605 -5.667 1.00 88.19 100 TYR A O 1
ATOM 797 N N . GLY A 1 101 ? 11.682 -6.489 -3.452 1.00 82.81 101 GLY A N 1
ATOM 798 C CA . GLY A 1 101 ? 13.065 -6.949 -3.502 1.00 82.81 101 GLY A CA 1
ATOM 799 C C . GLY A 1 101 ? 13.280 -8.251 -2.732 1.00 82.81 101 GLY A C 1
ATOM 800 O O . GLY A 1 101 ? 12.405 -8.740 -2.013 1.00 82.81 101 GLY A O 1
ATOM 801 N N . GLY A 1 102 ? 14.468 -8.830 -2.897 1.00 78.44 102 GLY A N 1
ATOM 802 C CA . GLY A 1 102 ? 14.837 -10.091 -2.257 1.00 78.44 102 GLY A CA 1
ATOM 803 C C . GLY A 1 102 ? 14.077 -11.310 -2.793 1.00 78.44 102 GLY A C 1
ATOM 804 O O . GLY A 1 102 ? 13.417 -11.267 -3.833 1.00 78.44 102 GLY A O 1
ATOM 805 N N . GLU A 1 103 ? 14.194 -12.424 -2.073 1.00 70.00 103 GLU A N 1
ATOM 806 C CA . GLU A 1 103 ? 13.490 -13.668 -2.383 1.00 70.00 103 GLU A CA 1
ATOM 807 C C . GLU A 1 103 ? 12.324 -13.876 -1.417 1.00 70.00 103 GLU A C 1
ATOM 809 O O . GLU A 1 103 ? 12.475 -13.748 -0.201 1.00 70.00 103 GLU A O 1
ATOM 814 N N . ILE A 1 104 ? 11.158 -14.265 -1.941 1.00 67.12 104 ILE A N 1
ATOM 815 C CA . ILE A 1 104 ? 10.037 -14.706 -1.105 1.00 67.12 104 ILE A CA 1
ATOM 816 C C . ILE A 1 104 ? 10.407 -16.089 -0.569 1.00 67.12 104 ILE A C 1
ATOM 818 O O . ILE A 1 104 ? 10.201 -17.094 -1.246 1.00 67.12 104 ILE A O 1
ATOM 822 N N . SER A 1 105 ? 11.001 -16.148 0.621 1.00 58.62 105 SER A N 1
ATOM 823 C CA . SER A 1 105 ? 11.588 -17.367 1.190 1.00 58.62 105 SER A CA 1
ATOM 824 C C . SER A 1 105 ? 10.544 -18.316 1.796 1.00 58.62 105 SER A C 1
ATOM 826 O O . SER A 1 105 ? 10.647 -19.537 1.624 1.00 58.62 105 SER A O 1
ATOM 828 N N . HIS A 1 106 ? 9.492 -17.783 2.423 1.00 66.94 106 HIS A N 1
ATOM 829 C CA . HIS A 1 106 ? 8.447 -18.571 3.081 1.00 66.94 106 HIS A CA 1
ATOM 830 C C . HIS A 1 106 ? 7.446 -19.174 2.083 1.00 66.94 106 HIS A C 1
ATOM 832 O O . HIS A 1 106 ? 6.869 -18.481 1.245 1.00 66.94 106 HIS A O 1
ATOM 838 N N . GLN A 1 107 ? 7.215 -20.489 2.191 1.00 64.25 107 GLN A N 1
ATOM 839 C CA . GLN A 1 107 ? 6.258 -21.224 1.350 1.00 64.25 107 GLN A CA 1
ATOM 840 C C . GLN A 1 107 ? 4.821 -20.697 1.487 1.00 64.25 107 GLN A C 1
ATOM 842 O O . GLN A 1 107 ? 4.081 -20.696 0.507 1.00 64.25 107 GLN A O 1
ATOM 847 N N . GLU A 1 108 ? 4.452 -20.210 2.671 1.00 66.25 108 GLU A N 1
ATOM 848 C CA . GLU A 1 108 ? 3.121 -19.671 2.969 1.00 66.25 108 GLU A CA 1
ATOM 849 C C . GLU A 1 108 ? 2.847 -18.369 2.204 1.00 66.25 108 GLU A C 1
ATOM 851 O O . GLU A 1 108 ? 1.805 -18.251 1.560 1.00 66.25 108 GLU A O 1
ATOM 856 N N . ASN A 1 109 ? 3.813 -17.443 2.155 1.00 69.31 109 ASN A N 1
ATOM 857 C CA . ASN A 1 109 ? 3.672 -16.199 1.389 1.00 69.31 109 ASN A CA 1
ATOM 858 C C . ASN A 1 109 ? 3.584 -16.489 -0.115 1.00 69.31 109 ASN A C 1
ATOM 860 O O . ASN A 1 109 ? 2.768 -15.886 -0.805 1.00 69.31 109 ASN A O 1
ATOM 864 N N . ARG A 1 110 ? 4.348 -17.468 -0.625 1.00 70.69 110 ARG A N 1
ATOM 865 C CA . ARG A 1 110 ? 4.233 -17.903 -2.031 1.00 70.69 110 ARG A CA 1
ATOM 866 C C . ARG A 1 110 ? 2.858 -18.493 -2.341 1.00 70.69 110 ARG A C 1
ATOM 868 O O . ARG A 1 110 ? 2.297 -18.198 -3.391 1.00 70.69 110 ARG A O 1
ATOM 875 N N . ALA A 1 111 ? 2.308 -19.307 -1.440 1.00 70.25 111 ALA A N 1
ATOM 876 C CA . ALA A 1 111 ? 0.970 -19.865 -1.606 1.00 70.25 111 ALA A CA 1
ATOM 877 C C . ALA A 1 111 ? -0.108 -18.769 -1.600 1.00 70.25 111 ALA A C 1
ATOM 879 O O . ALA A 1 111 ? -1.008 -18.813 -2.433 1.00 70.25 111 ALA A O 1
ATOM 880 N N . LEU A 1 112 ? 0.013 -17.769 -0.720 1.00 70.50 112 LEU A N 1
ATOM 881 C CA . LEU A 1 112 ? -0.897 -16.625 -0.671 1.00 70.50 112 LEU A CA 1
ATOM 882 C C . LEU A 1 112 ? -0.831 -15.786 -1.953 1.00 70.50 112 LEU A C 1
ATOM 884 O O . LEU A 1 112 ? -1.870 -15.489 -2.529 1.00 70.50 112 LEU A O 1
ATOM 888 N N . ILE A 1 113 ? 0.371 -15.447 -2.424 1.00 72.44 113 ILE A N 1
ATOM 889 C CA . ILE A 1 113 ? 0.560 -14.674 -3.662 1.00 72.44 113 ILE A CA 1
ATOM 890 C C . ILE A 1 113 ? -0.072 -15.402 -4.851 1.00 72.44 113 ILE A C 1
ATOM 892 O O . ILE A 1 113 ? -0.827 -14.798 -5.609 1.00 72.44 113 ILE A O 1
ATOM 896 N N . ASN A 1 114 ? 0.173 -16.710 -4.965 1.00 67.81 114 ASN A N 1
ATOM 897 C CA . ASN A 1 114 ? -0.404 -17.533 -6.026 1.00 67.81 114 ASN A CA 1
ATOM 898 C C . ASN A 1 114 ? -1.932 -17.652 -5.915 1.00 67.81 114 ASN A C 1
ATOM 900 O O . ASN A 1 114 ? -2.610 -17.759 -6.930 1.00 67.81 114 ASN A O 1
ATOM 904 N N . LEU A 1 115 ? -2.481 -17.666 -4.696 1.00 68.62 115 LEU A N 1
ATOM 905 C CA . LEU A 1 115 ? -3.924 -17.766 -4.471 1.00 68.62 115 LEU A CA 1
ATOM 906 C C . LEU A 1 115 ? -4.654 -16.455 -4.790 1.00 68.62 115 LEU A C 1
ATOM 908 O O . LEU A 1 115 ? -5.787 -16.486 -5.262 1.00 68.62 115 LEU A O 1
ATOM 912 N N . VAL A 1 116 ? -4.022 -15.319 -4.495 1.00 69.56 116 VAL A N 1
ATOM 913 C CA . VAL A 1 116 ? -4.609 -13.979 -4.653 1.00 69.56 116 VAL A CA 1
ATOM 914 C C . VAL A 1 116 ? -4.355 -13.406 -6.062 1.00 69.56 116 VAL A C 1
ATOM 916 O O . VAL A 1 116 ? -4.892 -12.352 -6.391 1.00 69.56 116 VAL A O 1
ATOM 919 N N . ASP A 1 117 ? -3.604 -14.127 -6.906 1.00 70.88 117 ASP A N 1
ATOM 920 C CA . ASP A 1 117 ? -3.302 -13.794 -8.309 1.00 70.88 117 ASP A CA 1
ATOM 921 C C . ASP A 1 117 ? -2.780 -12.356 -8.468 1.00 70.88 117 ASP A C 1
ATOM 923 O O . ASP A 1 117 ? -3.308 -11.524 -9.208 1.00 70.88 117 ASP A O 1
ATOM 927 N N . VAL A 1 118 ? -1.765 -12.027 -7.665 1.00 75.88 118 VAL A N 1
ATOM 928 C CA . VAL A 1 118 ? -1.187 -10.682 -7.625 1.00 75.88 118 VAL A CA 1
ATOM 929 C C . VAL A 1 118 ? 0.022 -10.612 -8.544 1.00 75.88 118 VAL A C 1
ATOM 931 O O . VAL A 1 118 ? 1.017 -11.296 -8.309 1.00 75.88 118 VAL A O 1
ATOM 934 N N . ASP A 1 119 ? -0.025 -9.707 -9.523 1.00 82.75 119 ASP A N 1
ATOM 935 C CA . ASP A 1 119 ? 1.133 -9.347 -10.348 1.00 82.75 119 ASP A CA 1
ATOM 936 C C . ASP A 1 119 ? 2.188 -8.609 -9.506 1.00 82.75 119 ASP A C 1
ATOM 938 O O . ASP A 1 119 ? 2.207 -7.376 -9.422 1.00 82.75 119 ASP A O 1
ATOM 942 N N . LEU A 1 120 ? 3.053 -9.371 -8.840 1.00 86.75 120 LEU A N 1
ATOM 943 C CA . LEU A 1 120 ? 4.214 -8.852 -8.129 1.00 86.75 120 LEU A CA 1
ATOM 944 C C . LEU A 1 120 ? 5.441 -8.922 -9.033 1.00 86.75 120 LEU A C 1
ATOM 946 O O . LEU A 1 120 ? 5.774 -9.978 -9.565 1.00 86.75 120 LEU A O 1
ATOM 950 N N . VAL A 1 121 ? 6.144 -7.802 -9.165 1.00 88.25 121 VAL A N 1
ATOM 951 C CA . VAL A 1 121 ? 7.348 -7.704 -9.991 1.00 88.25 121 VAL A CA 1
ATOM 952 C C . VAL A 1 121 ? 8.579 -7.696 -9.097 1.00 88.25 121 VAL A C 1
ATOM 954 O O . VAL A 1 121 ? 8.743 -6.804 -8.260 1.00 88.25 121 VAL A O 1
ATOM 957 N N . ASN A 1 122 ? 9.473 -8.668 -9.275 1.00 87.38 122 ASN A N 1
ATOM 958 C CA . ASN A 1 122 ? 10.746 -8.643 -8.567 1.00 87.38 122 ASN A CA 1
ATOM 959 C C . ASN A 1 122 ? 11.671 -7.596 -9.199 1.00 87.38 122 ASN A C 1
ATOM 961 O O . ASN A 1 122 ? 11.885 -7.591 -10.413 1.00 87.38 122 ASN A O 1
ATOM 965 N N . VAL A 1 123 ? 12.275 -6.727 -8.386 1.00 86.25 123 VAL A N 1
ATOM 966 C CA . VAL A 1 123 ? 13.240 -5.735 -8.877 1.00 86.25 123 VAL A CA 1
ATOM 967 C C . VAL A 1 123 ? 14.428 -6.372 -9.609 1.00 86.25 123 VAL A C 1
ATOM 969 O O . VAL A 1 123 ? 14.977 -5.747 -10.513 1.00 86.25 123 VAL A O 1
ATOM 972 N N . SER A 1 124 ? 14.816 -7.610 -9.276 1.00 85.50 124 SER A N 1
ATOM 973 C CA . SER A 1 124 ? 15.910 -8.314 -9.961 1.00 85.50 124 SER A CA 1
ATOM 974 C C . SER A 1 124 ? 15.593 -8.670 -11.415 1.00 85.50 124 SER A C 1
ATOM 976 O O . SER A 1 124 ? 16.510 -8.919 -12.193 1.00 85.50 124 SER A O 1
ATOM 978 N N . GLU A 1 125 ? 14.312 -8.708 -11.784 1.00 86.50 125 GLU A N 1
ATOM 979 C CA . GLU A 1 125 ? 13.841 -8.987 -13.147 1.00 86.50 125 GLU A CA 1
ATOM 980 C C . GLU A 1 125 ? 13.731 -7.711 -13.997 1.00 86.50 125 GLU A C 1
ATOM 982 O O . GLU A 1 125 ? 13.533 -7.771 -15.212 1.00 86.50 125 GLU A O 1
ATOM 987 N N . LEU A 1 126 ? 13.875 -6.541 -13.369 1.00 87.06 126 LEU A N 1
ATOM 988 C CA . LEU A 1 126 ? 13.787 -5.243 -14.021 1.00 87.06 126 LEU A CA 1
ATOM 989 C C . LEU A 1 126 ? 15.151 -4.773 -14.550 1.00 87.06 126 LEU A C 1
ATOM 991 O O . LEU A 1 126 ? 16.206 -5.006 -13.963 1.00 87.06 126 LEU A O 1
ATOM 995 N N . ASP A 1 127 ? 15.138 -4.045 -15.667 1.00 87.19 127 ASP A N 1
ATOM 996 C CA . ASP A 1 127 ? 16.342 -3.467 -16.265 1.00 87.19 127 ASP A CA 1
ATOM 997 C C . ASP A 1 127 ? 16.874 -2.278 -15.450 1.00 87.19 127 ASP A C 1
ATOM 999 O O . ASP A 1 127 ? 16.117 -1.567 -14.802 1.00 87.19 127 ASP A O 1
ATOM 1003 N N . ALA A 1 128 ? 18.166 -1.957 -15.550 1.00 79.81 128 ALA A N 1
ATOM 1004 C CA . ALA A 1 128 ? 18.790 -0.876 -14.770 1.00 79.81 128 ALA A CA 1
ATOM 1005 C C . ALA A 1 128 ? 18.135 0.523 -14.931 1.00 79.81 128 ALA A C 1
ATOM 1007 O O . ALA A 1 128 ? 18.391 1.425 -14.131 1.00 79.81 128 ALA A O 1
ATOM 1008 N N . GLY A 1 129 ? 17.304 0.728 -15.961 1.00 82.75 129 GLY A N 1
ATOM 1009 C CA . GLY A 1 129 ? 16.555 1.959 -16.218 1.00 82.75 129 GLY A CA 1
ATOM 1010 C C . GLY A 1 129 ? 15.089 1.946 -15.772 1.00 82.75 129 GLY A C 1
ATOM 1011 O O . GLY A 1 129 ? 14.412 2.959 -15.976 1.00 82.75 129 GLY A O 1
ATOM 1012 N N . TRP A 1 130 ? 14.595 0.859 -15.167 1.00 88.12 130 TRP A N 1
ATOM 1013 C CA . TRP A 1 130 ? 13.171 0.631 -14.885 1.00 88.12 130 TRP A CA 1
ATOM 1014 C C . TRP A 1 130 ? 12.500 1.793 -14.151 1.00 88.12 130 TRP A C 1
ATOM 1016 O O . TRP A 1 130 ? 11.381 2.184 -14.476 1.00 88.12 130 TRP A O 1
ATOM 1026 N N . ALA A 1 131 ? 13.220 2.412 -13.216 1.00 87.19 131 ALA A N 1
ATOM 1027 C CA . ALA A 1 131 ? 12.740 3.511 -12.388 1.00 87.19 131 ALA A CA 1
ATOM 1028 C C . ALA A 1 131 ? 12.250 4.716 -13.204 1.00 87.19 131 ALA A C 1
ATOM 1030 O O . ALA A 1 131 ? 11.354 5.439 -12.778 1.00 87.19 131 ALA A O 1
ATOM 1031 N N . ARG A 1 132 ? 12.811 4.932 -14.402 1.00 87.31 132 ARG A N 1
ATOM 1032 C CA . ARG A 1 132 ? 12.447 6.053 -15.285 1.00 87.31 132 ARG A CA 1
ATOM 1033 C C . ARG A 1 132 ? 11.049 5.914 -15.888 1.00 87.31 132 ARG A C 1
ATOM 1035 O O . ARG A 1 132 ? 10.515 6.905 -16.384 1.00 87.31 132 ARG A O 1
ATOM 1042 N N . ARG A 1 133 ? 10.472 4.707 -15.853 1.00 88.62 133 ARG A N 1
ATOM 1043 C CA . ARG A 1 133 ? 9.112 4.416 -16.329 1.00 88.62 133 ARG A CA 1
ATOM 1044 C C . ARG A 1 133 ? 8.047 5.023 -15.411 1.00 88.62 133 ARG A C 1
ATOM 1046 O O . ARG A 1 133 ? 6.934 5.276 -15.858 1.00 88.62 133 ARG A O 1
ATOM 1053 N N . TYR A 1 134 ? 8.403 5.309 -14.160 1.00 90.25 134 TYR A N 1
ATOM 1054 C CA . TYR A 1 134 ? 7.479 5.773 -13.133 1.00 90.25 134 TYR A CA 1
ATOM 1055 C C . TYR A 1 134 ? 7.681 7.255 -12.826 1.00 90.25 134 TYR A C 1
ATOM 1057 O O . TYR A 1 134 ? 8.794 7.786 -12.863 1.00 90.25 134 TYR A O 1
ATOM 1065 N N . LYS A 1 135 ? 6.580 7.944 -12.525 1.00 89.00 135 LYS A N 1
ATOM 1066 C CA . LYS A 1 135 ? 6.589 9.361 -12.131 1.00 89.00 135 LYS A CA 1
ATOM 1067 C C . LYS A 1 135 ? 6.576 9.544 -10.621 1.00 89.00 135 LYS A C 1
ATOM 1069 O O . LYS A 1 135 ? 7.040 10.576 -10.139 1.00 89.00 135 LYS A O 1
ATOM 1074 N N . ALA A 1 136 ? 6.088 8.546 -9.895 1.00 89.88 136 ALA A N 1
ATOM 1075 C CA . ALA A 1 136 ? 6.048 8.539 -8.446 1.00 89.88 136 ALA A CA 1
ATOM 1076 C C . ALA A 1 136 ? 6.331 7.144 -7.890 1.00 89.88 136 ALA A C 1
ATOM 1078 O O . ALA A 1 136 ? 6.079 6.131 -8.544 1.00 89.88 136 ALA A O 1
ATOM 1079 N N . PHE A 1 137 ? 6.844 7.133 -6.665 1.00 89.75 137 PHE A N 1
ATOM 1080 C CA . PHE A 1 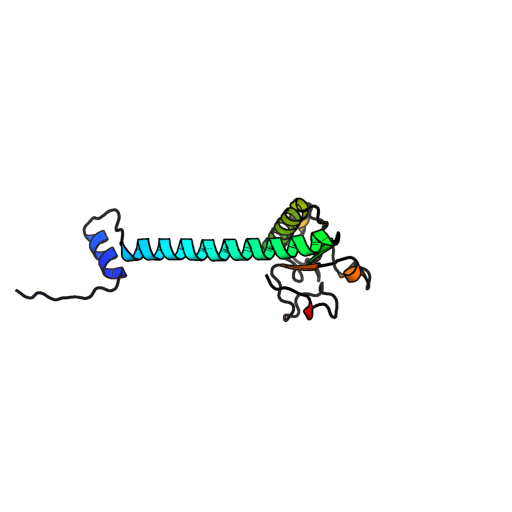137 ? 7.118 5.935 -5.888 1.00 89.75 137 PHE A CA 1
ATOM 1081 C C . PHE A 1 137 ? 6.315 6.026 -4.594 1.00 89.75 137 PHE A C 1
ATOM 1083 O O . PHE A 1 137 ? 6.410 7.031 -3.886 1.00 89.75 137 PHE A O 1
ATOM 1090 N N . ALA A 1 138 ? 5.528 4.999 -4.304 1.00 90.44 138 ALA A N 1
ATOM 1091 C CA . ALA A 1 138 ? 4.831 4.837 -3.037 1.00 90.44 138 ALA A CA 1
ATOM 1092 C C . ALA A 1 138 ? 5.504 3.711 -2.259 1.00 90.44 138 ALA A C 1
ATOM 1094 O O . ALA A 1 138 ? 5.716 2.635 -2.804 1.00 90.44 138 ALA A O 1
ATOM 1095 N N . MET A 1 139 ? 5.864 3.970 -1.007 1.00 89.12 139 MET A N 1
ATOM 1096 C CA . MET A 1 139 ? 6.493 2.987 -0.126 1.00 89.12 139 MET A CA 1
ATOM 1097 C C . MET A 1 139 ? 5.446 2.417 0.814 1.00 89.12 139 MET A C 1
ATOM 1099 O O . MET A 1 139 ? 4.715 3.189 1.433 1.00 89.12 139 MET A O 1
ATOM 1103 N N . ILE A 1 140 ? 5.380 1.094 0.915 1.00 88.94 140 ILE A N 1
ATOM 1104 C CA . ILE A 1 140 ? 4.428 0.401 1.785 1.00 88.94 140 ILE A CA 1
ATOM 1105 C C . ILE A 1 140 ? 5.194 -0.477 2.755 1.00 88.94 140 ILE A C 1
ATOM 1107 O O . ILE A 1 140 ? 6.086 -1.217 2.345 1.00 88.94 140 ILE A O 1
ATOM 1111 N N . ASP A 1 141 ? 4.858 -0.304 4.031 1.00 85.88 141 ASP A N 1
ATOM 1112 C CA . ASP A 1 141 ? 5.446 -0.986 5.185 1.00 85.88 141 ASP A CA 1
ATOM 1113 C C . ASP A 1 141 ? 6.979 -1.089 5.152 1.00 85.88 141 ASP A C 1
ATOM 1115 O O . ASP A 1 141 ? 7.610 -2.085 5.495 1.00 85.88 141 ASP A O 1
ATOM 1119 N N . CYS A 1 142 ? 7.625 -0.034 4.660 1.00 79.12 142 CYS A N 1
ATOM 1120 C CA . CYS A 1 142 ? 9.065 -0.034 4.500 1.00 79.12 142 CYS A CA 1
ATOM 1121 C C . CYS A 1 142 ? 9.659 1.349 4.722 1.00 79.12 142 CYS A C 1
ATOM 1123 O O . CYS A 1 142 ? 9.041 2.384 4.455 1.00 79.12 142 CYS A O 1
ATOM 1125 N N . ASN A 1 143 ? 10.893 1.369 5.222 1.00 73.38 143 ASN A N 1
ATOM 1126 C CA . ASN A 1 143 ? 11.629 2.596 5.470 1.00 73.38 143 ASN A CA 1
ATOM 1127 C C . ASN A 1 143 ? 12.994 2.529 4.753 1.00 73.38 143 ASN A C 1
ATOM 1129 O O . ASN A 1 143 ? 13.770 1.608 5.001 1.00 73.38 143 ASN A O 1
ATOM 1133 N N . PRO A 1 144 ? 13.310 3.504 3.876 1.00 64.69 144 PRO A N 1
ATOM 1134 C CA . PRO A 1 144 ? 14.503 3.476 3.025 1.00 64.69 144 PRO A CA 1
ATOM 1135 C C . PRO A 1 144 ? 15.828 3.692 3.777 1.00 64.69 144 PRO A C 1
ATOM 1137 O O . PRO A 1 144 ? 16.902 3.607 3.165 1.00 64.69 144 PRO A O 1
ATOM 1140 N N . GLU A 1 145 ? 15.775 4.045 5.064 1.00 62.66 145 GLU A N 1
ATOM 1141 C CA . GLU A 1 145 ? 16.947 4.124 5.945 1.00 62.66 145 GLU A CA 1
ATOM 1142 C C . GLU A 1 145 ? 17.406 2.745 6.430 1.00 62.66 145 GLU A C 1
ATOM 1144 O O . GLU A 1 145 ? 18.575 2.578 6.777 1.00 62.66 145 GLU A O 1
ATOM 1149 N N . TYR A 1 146 ? 16.523 1.746 6.391 1.00 60.09 146 TYR A N 1
ATOM 1150 C CA . TYR A 1 146 ? 16.855 0.369 6.727 1.00 60.09 146 TYR A CA 1
ATOM 1151 C C . TYR A 1 146 ? 17.291 -0.398 5.474 1.00 60.09 146 TYR A C 1
ATOM 1153 O O . TYR A 1 146 ? 16.857 -0.126 4.354 1.00 60.09 146 TYR A O 1
ATOM 1161 N N . ASN A 1 147 ? 18.185 -1.370 5.657 1.00 59.94 147 ASN A N 1
ATOM 1162 C CA . ASN A 1 147 ? 18.764 -2.159 4.565 1.00 59.94 147 ASN A CA 1
ATOM 1163 C C . ASN A 1 147 ? 17.827 -3.287 4.083 1.00 59.94 147 ASN A C 1
ATOM 1165 O O . ASN A 1 147 ? 18.288 -4.386 3.794 1.00 59.94 147 ASN A O 1
ATOM 1169 N N . ASN A 1 148 ? 16.517 -3.036 4.070 1.00 60.44 148 ASN A N 1
ATOM 1170 C CA . ASN A 1 148 ? 15.472 -4.005 3.735 1.00 60.44 148 ASN A CA 1
ATOM 1171 C C . ASN A 1 148 ? 14.597 -3.547 2.557 1.00 60.44 148 ASN A C 1
ATOM 1173 O O . ASN A 1 148 ? 13.476 -4.022 2.417 1.00 60.44 148 ASN A O 1
ATOM 1177 N N . VAL A 1 149 ? 15.072 -2.601 1.739 1.00 67.75 149 VAL A N 1
ATOM 1178 C CA . VAL A 1 149 ? 14.355 -2.111 0.550 1.00 67.75 149 VAL A CA 1
ATOM 1179 C C . VAL A 1 149 ? 15.287 -2.128 -0.658 1.00 67.75 149 VAL A C 1
ATOM 1181 O O . VAL A 1 149 ? 15.746 -1.086 -1.135 1.00 67.75 149 VAL A O 1
ATOM 1184 N N . SER A 1 150 ? 15.577 -3.325 -1.168 1.00 70.06 150 SER A N 1
ATOM 1185 C CA . SER A 1 150 ? 16.427 -3.510 -2.352 1.00 70.06 150 SER A CA 1
ATOM 1186 C C . SER A 1 150 ? 15.755 -3.009 -3.636 1.00 70.06 150 SER A C 1
ATOM 1188 O O . SER A 1 150 ? 16.425 -2.690 -4.617 1.00 70.06 150 SER A O 1
ATOM 1190 N N . ALA A 1 151 ? 14.426 -2.883 -3.620 1.00 69.06 151 ALA A N 1
ATOM 1191 C CA . ALA A 1 151 ? 13.619 -2.421 -4.744 1.00 69.06 151 ALA A CA 1
ATOM 1192 C C . ALA A 1 151 ? 13.646 -0.900 -4.992 1.00 69.06 151 ALA A C 1
ATOM 1194 O O . ALA A 1 151 ? 12.976 -0.407 -5.898 1.00 69.06 151 ALA A O 1
ATOM 1195 N N . MET A 1 152 ? 14.418 -0.128 -4.220 1.00 71.94 152 MET A N 1
ATOM 1196 C CA . MET A 1 152 ? 14.518 1.322 -4.398 1.00 71.94 152 MET A CA 1
ATOM 1197 C C . MET A 1 152 ? 15.626 1.725 -5.385 1.00 71.94 152 MET A C 1
ATOM 1199 O O . MET A 1 152 ? 16.776 1.320 -5.217 1.00 71.94 152 MET A O 1
ATOM 1203 N N . PRO A 1 153 ? 15.354 2.600 -6.374 1.00 65.75 153 PRO A N 1
ATOM 1204 C CA . PRO A 1 153 ? 16.388 3.057 -7.294 1.00 65.75 153 PRO A CA 1
ATOM 1205 C C . PRO A 1 153 ? 17.381 4.006 -6.606 1.00 65.75 153 P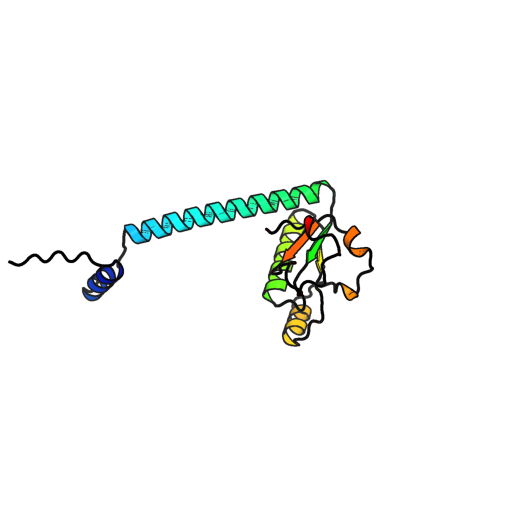RO A C 1
ATOM 1207 O O . PRO A 1 153 ? 16.981 4.964 -5.930 1.00 65.75 153 PRO A O 1
ATOM 1210 N N . ASN A 1 154 ? 18.680 3.800 -6.845 1.00 56.09 154 ASN A N 1
ATOM 1211 C CA . ASN A 1 154 ? 19.754 4.668 -6.353 1.00 56.09 154 ASN A CA 1
ATOM 1212 C C . ASN A 1 154 ? 19.509 6.142 -6.746 1.00 56.09 154 ASN A C 1
ATOM 1214 O O . ASN A 1 154 ? 19.341 6.462 -7.921 1.00 56.09 154 ASN A O 1
ATOM 1218 N N . GLY A 1 155 ? 19.479 7.046 -5.757 1.00 52.28 155 GLY A N 1
ATOM 1219 C CA . GLY A 1 155 ? 19.226 8.485 -5.957 1.00 52.28 155 GLY A CA 1
ATOM 1220 C C . GLY A 1 155 ? 17.760 8.935 -5.835 1.00 52.28 155 GLY A C 1
ATOM 1221 O O . GLY A 1 155 ? 17.473 10.118 -6.015 1.00 52.28 155 GLY A O 1
ATOM 1222 N N . SER A 1 156 ? 16.834 8.031 -5.494 1.00 50.28 156 SER A N 1
ATOM 1223 C CA . SER A 1 156 ? 15.396 8.340 -5.341 1.00 50.28 156 SER A CA 1
ATOM 1224 C C . SER A 1 156 ? 14.983 8.691 -3.908 1.00 50.28 156 SER A C 1
ATOM 1226 O O . SER A 1 156 ? 13.880 9.197 -3.705 1.00 50.28 156 SER A O 1
ATOM 1228 N N . LYS A 1 157 ? 15.874 8.487 -2.922 1.00 47.41 157 LYS A N 1
ATOM 1229 C CA . LYS A 1 157 ? 15.585 8.676 -1.485 1.00 47.41 157 LYS A CA 1
ATOM 1230 C C . LYS A 1 157 ? 15.075 10.086 -1.143 1.00 47.41 157 LYS A C 1
ATOM 1232 O O . LYS A 1 157 ? 14.300 10.241 -0.211 1.00 47.41 157 LYS A O 1
ATOM 1237 N N . SER A 1 158 ? 15.450 11.102 -1.922 1.00 40.53 158 SER A N 1
ATOM 1238 C CA . SER A 1 158 ? 15.052 12.506 -1.738 1.00 40.53 158 SER A CA 1
ATOM 1239 C C . SER A 1 158 ? 13.745 12.913 -2.441 1.00 40.53 158 SER A C 1
ATOM 1241 O O . SER A 1 158 ? 13.321 14.058 -2.305 1.00 40.53 158 SER A O 1
ATOM 1243 N N . ARG A 1 159 ? 13.084 12.006 -3.178 1.00 42.34 159 ARG A N 1
ATOM 1244 C CA . ARG A 1 159 ? 11.751 12.227 -3.785 1.00 42.34 159 ARG A CA 1
ATOM 1245 C C . ARG A 1 159 ? 10.627 11.435 -3.110 1.00 42.34 159 ARG A C 1
ATOM 1247 O O . ARG A 1 159 ? 9.463 11.603 -3.479 1.00 42.34 159 ARG A O 1
ATOM 1254 N N . CYS A 1 160 ? 10.959 10.618 -2.112 1.00 46.81 160 CYS A N 1
ATOM 1255 C CA . CYS A 1 160 ? 9.989 9.869 -1.328 1.00 46.81 160 CYS A CA 1
ATOM 1256 C C . CYS A 1 160 ? 9.209 10.823 -0.419 1.00 46.81 160 CYS A C 1
ATOM 1258 O O . CYS A 1 160 ? 9.763 11.417 0.503 1.00 46.81 160 CYS A O 1
ATOM 1260 N N . HIS A 1 161 ? 7.911 10.966 -0.671 1.00 48.44 161 HIS A N 1
ATOM 1261 C CA . HIS A 1 161 ? 7.010 11.516 0.330 1.00 48.44 161 HIS A CA 1
ATOM 1262 C C . HIS A 1 161 ? 6.605 10.352 1.232 1.00 48.44 161 HIS A C 1
ATOM 1264 O O . HIS A 1 161 ? 5.822 9.507 0.808 1.00 48.44 161 HIS A O 1
ATOM 1270 N N . GLN A 1 162 ? 7.162 10.286 2.445 1.00 41.09 162 GLN A N 1
ATOM 1271 C CA . GLN A 1 162 ? 6.585 9.444 3.494 1.00 41.09 162 GLN A CA 1
ATOM 1272 C C . GLN A 1 162 ? 5.176 9.977 3.778 1.00 41.09 162 GLN A C 1
ATOM 1274 O O . GLN A 1 162 ? 5.003 11.164 4.091 1.00 41.09 162 GLN A O 1
ATOM 1279 N N . LEU A 1 163 ? 4.183 9.125 3.536 1.00 41.00 163 LEU A N 1
ATOM 1280 C CA . LEU A 1 163 ? 2.773 9.380 3.813 1.00 41.00 163 LEU A CA 1
ATOM 1281 C C . LEU A 1 163 ? 2.444 8.986 5.248 1.00 41.00 163 LEU A C 1
ATOM 1283 O O . LEU A 1 163 ? 2.969 7.946 5.694 1.00 41.00 163 LEU A O 1
#

Radius of gyration: 24.46 Å; chains: 1; bounding box: 45×37×79 Å

Sequence (163 aa):
MDLRYVSPSRKRVREYLGNLGCDVVISASETLSEAVLREVEKIYSSRNARRLERIIMNVASVNGRFAIVMHDAPDPDSIASAMAFREILKNYDIESDIIYGGEISHQENRALINLVDVDLVNVSELDAGWARRYKAFAMIDCNPEYNNVSAMPNGSKSRCHQL

Secondary structure (DSSP, 8-state):
---------HHHHHHHHHHTT-S----HHHHHHHHHHHHHHHHHHHHHHHHHHHHHHHHHTTTPPEEEEEPSS--HHHHHHHHHHHHHHHTTT--EEEEE-S----HHHHHHHHHHT--EEEGGGS-TTGGGG-SEEEEES--TTSTT-TTSPTT-TTT----

pLDDT: mean 78.64, std 15.95, range [28.58, 95.25]

Foldseek 3Di:
DDDDDDPDDPVVVQVVVVVVVDPDDDDPVVVVVVVVVVVVVVVVVVVVVVVVVVVLVVQLVVLFAEEEFEWALDDPVLQVVSVVVCVVSVVSVHHYAYEYEHDNPDPVVVVVCVVVVHRYHYLVVDDLCNPVRGPYYHYTPDDPVDPGGPNDRPPCNVVDDDD